Protein AF-A0A3D4HPF6-F1 (afdb_monomer)

Structure (mmCIF, N/CA/C/O backbone):
data_AF-A0A3D4HPF6-F1
#
_entry.id   AF-A0A3D4HPF6-F1
#
loop_
_atom_site.group_PDB
_atom_site.id
_atom_site.type_symbol
_atom_site.label_atom_id
_atom_site.label_alt_id
_atom_site.label_comp_id
_atom_site.label_asym_id
_atom_site.label_entity_id
_atom_site.label_seq_id
_atom_site.pdbx_PDB_ins_code
_atom_site.Cartn_x
_atom_site.Cartn_y
_atom_site.Cartn_z
_atom_site.occupancy
_atom_site.B_iso_or_equiv
_atom_site.auth_seq_id
_atom_site.auth_comp_id
_atom_site.auth_asym_id
_atom_site.auth_atom_id
_atom_site.pdbx_PDB_model_num
ATOM 1 N N . MET A 1 1 ? 40.471 -22.097 -36.883 1.00 56.25 1 MET A N 1
ATOM 2 C CA . MET A 1 1 ? 40.537 -20.762 -36.234 1.00 56.25 1 MET A CA 1
ATOM 3 C C . MET A 1 1 ? 39.334 -19.852 -36.538 1.00 56.25 1 MET A C 1
ATOM 5 O O . MET A 1 1 ? 38.874 -19.174 -35.632 1.00 56.25 1 MET A O 1
ATOM 9 N N . ARG A 1 2 ? 38.743 -19.870 -37.748 1.00 60.50 2 ARG A N 1
ATOM 10 C CA . ARG A 1 2 ? 37.632 -18.965 -38.142 1.00 60.50 2 ARG A CA 1
ATOM 11 C C . ARG A 1 2 ? 36.293 -19.165 -37.399 1.00 60.50 2 ARG A C 1
ATOM 13 O O . ARG A 1 2 ? 35.521 -18.222 -37.304 1.00 60.50 2 ARG A O 1
ATOM 20 N N . LYS A 1 3 ? 35.999 -20.371 -36.886 1.00 61.03 3 LYS A N 1
ATOM 21 C CA . LYS A 1 3 ? 34.771 -20.656 -36.107 1.00 61.03 3 LYS A CA 1
ATOM 22 C C . LYS A 1 3 ? 34.895 -20.212 -34.643 1.00 61.03 3 LYS A C 1
ATOM 24 O O . LYS A 1 3 ? 33.987 -19.572 -34.138 1.00 61.03 3 LYS A O 1
ATOM 29 N N . ALA A 1 4 ? 36.041 -20.465 -34.007 1.00 69.00 4 ALA A N 1
ATOM 30 C CA . ALA A 1 4 ? 36.314 -20.056 -32.626 1.00 69.00 4 ALA A CA 1
ATOM 31 C C . ALA A 1 4 ? 36.230 -18.531 -32.442 1.00 69.00 4 ALA A C 1
ATOM 33 O O . ALA A 1 4 ? 35.589 -18.069 -31.507 1.00 69.00 4 ALA A O 1
ATOM 34 N N . GLY A 1 5 ? 36.764 -17.754 -33.393 1.00 75.12 5 GLY A N 1
ATOM 35 C CA . GLY A 1 5 ? 36.639 -16.291 -33.372 1.00 75.12 5 GLY A CA 1
ATOM 36 C C . GLY A 1 5 ? 35.190 -15.790 -33.450 1.00 75.12 5 GLY A C 1
ATOM 37 O O . GLY A 1 5 ? 34.869 -14.776 -32.842 1.00 75.12 5 GLY A O 1
ATOM 38 N N . LYS A 1 6 ? 34.294 -16.523 -34.130 1.00 75.38 6 LYS A N 1
ATOM 39 C CA . LYS A 1 6 ? 32.862 -16.184 -34.171 1.00 75.38 6 LYS A CA 1
ATOM 40 C C . LYS A 1 6 ? 32.198 -16.394 -32.812 1.00 75.38 6 LYS A C 1
ATOM 42 O O . LYS A 1 6 ? 31.517 -15.492 -32.350 1.00 75.38 6 LYS A O 1
ATOM 47 N N . TYR A 1 7 ? 32.437 -17.535 -32.162 1.00 84.12 7 TYR A N 1
ATOM 48 C CA . TYR A 1 7 ? 31.867 -17.820 -30.839 1.00 84.12 7 TYR A CA 1
ATOM 49 C C . TYR A 1 7 ? 32.391 -16.867 -29.764 1.00 84.12 7 TYR A C 1
ATOM 51 O O . TYR A 1 7 ? 31.612 -16.389 -28.947 1.00 84.12 7 TYR A O 1
ATOM 59 N N . ILE A 1 8 ? 33.683 -16.529 -29.809 1.00 86.38 8 ILE A N 1
ATOM 60 C CA . ILE A 1 8 ? 34.278 -15.524 -28.918 1.00 86.38 8 ILE A CA 1
ATOM 61 C C . ILE A 1 8 ? 33.605 -14.165 -29.130 1.00 86.38 8 ILE A C 1
ATOM 63 O O . ILE A 1 8 ? 33.230 -13.522 -28.156 1.00 86.38 8 ILE A O 1
ATOM 67 N N . GLY A 1 9 ? 33.379 -13.761 -30.385 1.00 87.19 9 GLY A N 1
ATOM 68 C CA . GLY A 1 9 ? 32.650 -12.533 -30.706 1.00 87.19 9 GLY A CA 1
ATOM 69 C C . GLY A 1 9 ? 31.211 -12.536 -30.186 1.00 87.19 9 GLY A C 1
ATOM 70 O O . GLY A 1 9 ? 30.771 -11.544 -29.616 1.00 87.19 9 GLY A O 1
ATOM 71 N N . THR A 1 10 ? 30.492 -13.654 -30.316 1.00 85.56 10 THR A N 1
ATOM 72 C CA . THR A 1 10 ? 29.124 -13.791 -29.789 1.00 85.56 10 THR A CA 1
ATOM 73 C C . THR A 1 10 ? 29.086 -13.716 -28.262 1.00 85.56 10 THR A C 1
ATOM 75 O O . THR A 1 10 ? 28.212 -13.053 -27.713 1.00 85.56 10 THR A O 1
ATOM 78 N N . ILE A 1 11 ? 30.044 -14.341 -27.572 1.00 88.19 11 ILE A N 1
ATOM 79 C CA . ILE A 1 11 ? 30.143 -14.303 -26.105 1.00 88.19 11 ILE A CA 1
ATOM 80 C C . ILE A 1 11 ? 30.484 -12.890 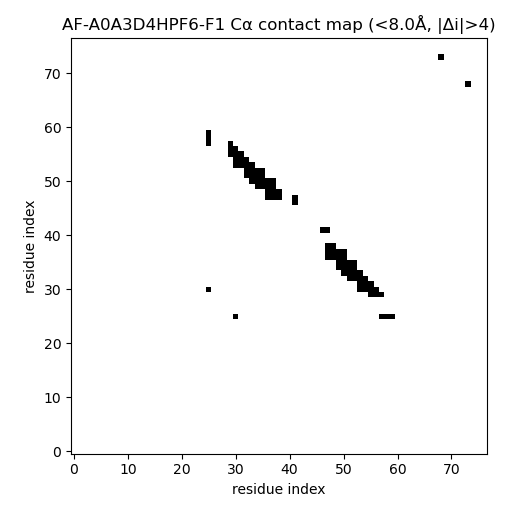-25.618 1.00 88.19 11 ILE A C 1
ATOM 82 O O . ILE A 1 11 ? 29.852 -12.397 -24.689 1.00 88.19 11 ILE A O 1
ATOM 86 N N . LEU A 1 12 ? 31.428 -12.208 -26.276 1.00 87.44 12 LEU A N 1
ATOM 87 C CA . LEU A 1 12 ? 31.761 -10.812 -25.978 1.00 87.44 12 LEU A CA 1
ATOM 88 C C . LEU A 1 12 ? 30.569 -9.880 -26.207 1.00 87.44 12 LEU A C 1
ATOM 90 O O . LEU A 1 12 ? 30.312 -9.005 -25.387 1.00 87.44 12 LEU A O 1
ATOM 94 N N . PHE A 1 13 ? 29.818 -10.089 -27.288 1.00 86.38 13 PHE A N 1
ATOM 95 C CA . PHE A 1 13 ? 28.618 -9.312 -27.576 1.00 86.38 13 PHE A CA 1
ATOM 96 C C . PHE A 1 13 ? 27.520 -9.541 -26.528 1.00 86.38 13 PHE A C 1
ATOM 98 O O . PHE A 1 13 ? 26.908 -8.581 -26.072 1.00 86.38 13 PHE A O 1
ATOM 105 N N . ALA A 1 14 ? 27.310 -10.787 -26.094 1.00 84.31 14 ALA A N 1
ATOM 106 C CA . ALA A 1 14 ? 26.349 -11.113 -25.040 1.00 84.31 14 ALA A CA 1
ATOM 107 C C . ALA A 1 14 ? 26.750 -10.516 -23.678 1.00 84.31 14 ALA A C 1
ATOM 109 O O . ALA A 1 14 ? 25.903 -9.964 -22.979 1.00 84.31 14 ALA A O 1
ATOM 110 N N . LEU A 1 15 ? 28.041 -10.563 -23.328 1.00 82.06 15 LEU A N 1
ATOM 111 C CA . LEU A 1 15 ? 28.571 -9.932 -22.114 1.00 82.06 15 LEU A CA 1
ATOM 112 C C . LEU A 1 15 ? 28.405 -8.409 -22.145 1.00 82.06 15 LEU A C 1
ATOM 114 O O . LEU A 1 15 ? 27.966 -7.831 -21.157 1.00 82.06 15 LEU A O 1
ATOM 118 N N . LEU A 1 16 ? 28.693 -7.763 -23.280 1.00 81.06 16 LEU A N 1
ATOM 119 C CA . LEU A 1 16 ? 28.500 -6.319 -23.449 1.00 81.06 16 LEU A CA 1
ATOM 120 C C . LEU A 1 16 ? 27.020 -5.922 -23.408 1.00 81.06 16 LEU A C 1
ATOM 122 O O . LEU A 1 16 ? 26.684 -4.911 -22.798 1.00 81.06 16 LEU A O 1
ATOM 126 N N . ALA A 1 17 ? 26.130 -6.723 -24.000 1.00 77.88 17 ALA A N 1
ATOM 127 C CA . ALA A 1 17 ? 24.688 -6.494 -23.939 1.00 77.88 17 ALA A CA 1
ATOM 128 C C . ALA A 1 17 ? 24.150 -6.561 -22.498 1.00 77.88 17 ALA A C 1
ATOM 130 O O . ALA A 1 17 ? 23.288 -5.764 -22.136 1.00 77.88 17 ALA A O 1
ATOM 131 N N . GLY A 1 18 ? 24.705 -7.445 -21.660 1.00 68.25 18 GLY A N 1
ATOM 132 C CA . GLY A 1 18 ? 24.376 -7.550 -20.234 1.00 68.25 18 GLY A CA 1
ATOM 133 C C . GLY A 1 18 ? 24.667 -6.279 -19.427 1.00 68.25 18 GLY A C 1
ATOM 134 O O . GLY A 1 18 ? 23.928 -5.963 -18.502 1.00 68.25 18 GLY A O 1
ATOM 135 N N . ILE A 1 19 ? 25.693 -5.508 -19.807 1.00 68.50 19 ILE A N 1
ATOM 136 C CA . ILE A 1 19 ? 26.089 -4.267 -19.111 1.00 68.50 19 ILE A CA 1
ATOM 137 C C . ILE A 1 19 ? 25.077 -3.134 -19.362 1.00 68.50 19 ILE A C 1
ATOM 139 O O . ILE A 1 19 ? 24.918 -2.249 -18.525 1.00 68.50 19 ILE A O 1
ATOM 143 N N . PHE A 1 20 ? 24.351 -3.169 -20.485 1.00 62.88 20 PHE A N 1
ATOM 144 C CA . PHE A 1 20 ? 23.302 -2.189 -20.791 1.00 62.88 20 PHE A CA 1
ATOM 145 C C . PHE A 1 20 ? 21.975 -2.460 -20.072 1.00 62.88 20 PHE A C 1
ATOM 147 O O . PHE A 1 20 ? 21.112 -1.581 -20.060 1.00 62.88 20 PHE A O 1
ATOM 154 N N . PHE A 1 21 ? 21.817 -3.613 -19.414 1.00 63.59 21 PHE A N 1
ATOM 155 C CA . PHE A 1 21 ? 20.729 -3.841 -18.461 1.00 63.59 21 PHE A CA 1
ATOM 156 C C . PHE A 1 21 ? 21.062 -3.165 -17.128 1.00 63.59 21 PHE A C 1
ATOM 158 O O . PHE A 1 21 ? 21.239 -3.797 -16.091 1.00 63.59 21 PHE A O 1
ATOM 165 N N . THR A 1 22 ? 21.182 -1.840 -17.167 1.00 61.25 22 THR A N 1
ATOM 166 C CA . THR A 1 22 ? 21.293 -1.019 -15.965 1.00 61.25 22 THR A CA 1
ATOM 167 C C . THR A 1 22 ? 19.898 -0.952 -15.351 1.00 61.25 22 THR A C 1
ATOM 169 O O . THR A 1 22 ? 18.974 -0.386 -15.936 1.00 61.25 22 THR A O 1
ATOM 172 N N . THR A 1 23 ? 19.721 -1.516 -14.160 1.00 62.34 23 THR A N 1
ATOM 173 C CA . THR A 1 23 ? 18.544 -1.243 -13.334 1.00 62.34 23 THR A CA 1
ATOM 174 C C . THR A 1 23 ? 18.627 0.221 -12.920 1.00 62.34 23 THR A C 1
ATOM 176 O O . THR A 1 23 ? 19.448 0.592 -12.079 1.00 62.34 23 THR A O 1
ATOM 179 N N . LYS A 1 24 ? 17.866 1.097 -13.579 1.00 61.88 24 LYS A N 1
ATOM 180 C CA . LYS A 1 24 ? 17.737 2.476 -13.106 1.00 61.88 24 LYS A CA 1
ATOM 181 C C . LYS A 1 24 ? 16.967 2.435 -11.786 1.00 61.88 24 LYS A C 1
ATOM 183 O O . LYS A 1 24 ? 15.966 1.722 -11.729 1.00 61.88 24 LYS A O 1
ATOM 188 N N . PRO A 1 25 ? 17.402 3.163 -10.744 1.00 57.34 25 PRO A N 1
ATOM 189 C CA . PRO A 1 25 ? 16.575 3.321 -9.562 1.00 57.34 25 PRO A CA 1
ATOM 190 C C . PRO A 1 25 ? 15.248 3.936 -10.005 1.00 57.34 25 PRO A C 1
ATOM 192 O O . PRO A 1 25 ? 15.235 4.931 -10.738 1.00 57.34 25 PRO A O 1
ATOM 195 N N . VAL A 1 26 ? 14.151 3.300 -9.598 1.00 57.22 26 VAL A N 1
ATOM 196 C CA . VAL A 1 26 ? 12.805 3.865 -9.683 1.00 57.22 26 VAL A CA 1
ATOM 197 C C . VAL A 1 26 ? 12.867 5.259 -9.069 1.00 57.22 26 VAL A C 1
ATOM 199 O O . VAL A 1 26 ? 13.209 5.427 -7.899 1.00 57.22 26 VAL A O 1
ATOM 202 N N . GLN A 1 27 ? 12.626 6.280 -9.888 1.00 59.12 27 GLN A N 1
ATOM 203 C CA . GLN A 1 27 ? 12.406 7.625 -9.374 1.00 59.12 27 GLN A CA 1
ATOM 204 C C . GLN A 1 27 ? 11.063 7.568 -8.643 1.00 59.12 27 GLN A C 1
ATOM 206 O O . GLN A 1 27 ? 10.115 7.018 -9.190 1.00 59.12 27 GLN A O 1
ATOM 211 N N . ALA A 1 28 ? 10.948 8.142 -7.445 1.00 54.03 28 ALA A N 1
ATOM 212 C CA . ALA A 1 28 ? 9.723 8.088 -6.631 1.00 54.03 28 ALA A CA 1
ATOM 213 C C . ALA A 1 28 ? 8.439 8.567 -7.356 1.00 54.03 28 ALA A C 1
ATOM 215 O O . ALA A 1 28 ? 7.340 8.322 -6.883 1.00 54.03 28 ALA A O 1
ATOM 216 N N . ALA A 1 29 ? 8.569 9.223 -8.514 1.00 59.78 29 ALA A N 1
ATOM 217 C CA . ALA A 1 29 ? 7.473 9.621 -9.394 1.00 59.78 29 ALA A CA 1
ATOM 218 C C . ALA A 1 29 ? 6.976 8.526 -10.369 1.00 59.78 29 ALA A C 1
ATOM 220 O O . ALA A 1 29 ? 6.083 8.811 -11.163 1.00 59.78 29 ALA A O 1
ATOM 221 N N . SER A 1 30 ? 7.545 7.315 -10.365 1.00 68.81 30 SER A N 1
ATOM 222 C CA . SER A 1 30 ? 7.126 6.209 -11.248 1.00 68.81 30 SER A CA 1
ATOM 223 C C . SER A 1 30 ? 6.360 5.092 -10.532 1.00 68.81 30 SER A C 1
ATOM 225 O O . SER A 1 30 ? 6.033 4.073 -11.145 1.00 68.81 30 SER A O 1
ATOM 227 N N . ALA A 1 31 ? 6.074 5.267 -9.241 1.00 79.69 31 ALA A N 1
ATOM 228 C CA . ALA A 1 31 ? 5.193 4.393 -8.483 1.00 79.69 31 ALA A CA 1
ATOM 229 C C . ALA A 1 31 ? 4.031 5.209 -7.907 1.00 79.69 31 ALA A C 1
ATOM 231 O O . ALA A 1 31 ? 4.235 6.235 -7.261 1.00 79.69 31 ALA A O 1
ATOM 232 N N . GLU A 1 32 ? 2.815 4.748 -8.153 1.00 88.00 32 GLU A N 1
ATOM 233 C CA . GLU A 1 32 ? 1.596 5.258 -7.541 1.00 88.00 32 GLU A CA 1
ATOM 234 C C . GLU A 1 32 ? 1.248 4.372 -6.345 1.00 88.00 32 GLU A C 1
ATOM 236 O O . GLU A 1 32 ? 1.218 3.144 -6.466 1.00 88.00 32 GLU A O 1
ATOM 241 N N . ILE A 1 33 ? 1.015 4.997 -5.191 1.00 88.00 33 ILE A N 1
ATOM 242 C CA . ILE A 1 33 ? 0.611 4.315 -3.962 1.00 88.00 33 ILE A CA 1
ATOM 243 C C . ILE A 1 33 ? -0.826 4.719 -3.656 1.00 88.00 33 ILE A C 1
ATOM 245 O O . ILE A 1 33 ? -1.120 5.898 -3.467 1.00 88.00 33 ILE A O 1
ATOM 249 N N . GLU A 1 34 ? -1.701 3.726 -3.574 1.00 92.44 34 GLU A N 1
ATOM 250 C CA . GLU A 1 34 ? -3.102 3.875 -3.199 1.00 92.44 34 GLU A CA 1
ATOM 251 C C . GLU A 1 34 ? -3.359 3.094 -1.906 1.00 92.44 34 GLU A C 1
ATOM 253 O O . GLU A 1 34 ? -2.923 1.951 -1.762 1.00 92.44 34 GLU A O 1
ATOM 258 N N . ILE A 1 35 ? -4.080 3.709 -0.967 1.00 92.69 35 ILE A N 1
ATOM 259 C CA . ILE A 1 35 ? -4.605 3.041 0.226 1.00 92.69 35 ILE A CA 1
ATOM 260 C C . ILE A 1 35 ? -6.121 2.993 0.075 1.00 92.69 35 ILE A C 1
ATOM 262 O O . ILE A 1 35 ? -6.760 4.040 -0.035 1.00 92.69 35 ILE A O 1
ATOM 266 N N . ALA A 1 36 ? -6.689 1.791 0.052 1.00 94.19 36 ALA A N 1
ATOM 267 C CA . ALA A 1 36 ? -8.116 1.587 -0.173 1.00 94.19 36 ALA A CA 1
ATOM 268 C C . ALA A 1 36 ? -8.678 0.505 0.750 1.00 94.19 36 ALA A C 1
ATOM 270 O O . ALA A 1 36 ? -8.001 -0.480 1.033 1.00 94.19 36 ALA A O 1
ATOM 271 N N . ALA A 1 37 ? -9.928 0.673 1.174 1.00 94.00 37 ALA A N 1
ATOM 272 C CA . ALA A 1 37 ? -10.685 -0.356 1.875 1.00 94.00 37 ALA A CA 1
ATOM 273 C C . ALA A 1 37 ? -11.557 -1.159 0.894 1.00 94.00 37 ALA A C 1
ATOM 275 O O . ALA A 1 37 ? -11.972 -0.638 -0.147 1.00 94.00 37 ALA A O 1
ATOM 276 N N . ASP A 1 38 ? -11.842 -2.421 1.214 1.00 95.81 38 ASP A N 1
ATOM 277 C CA . ASP A 1 38 ? -12.764 -3.270 0.446 1.00 95.81 38 ASP A CA 1
ATOM 278 C C . ASP A 1 38 ? -14.223 -2.792 0.517 1.00 95.81 38 ASP A C 1
ATOM 280 O O . ASP A 1 38 ? -14.994 -2.990 -0.427 1.00 95.81 38 ASP A O 1
ATOM 284 N N . THR A 1 39 ? -14.582 -2.108 1.603 1.00 95.06 39 THR A N 1
ATOM 285 C CA . THR A 1 39 ? -15.887 -1.481 1.815 1.00 95.06 39 THR A CA 1
ATOM 286 C C . THR A 1 39 ? -15.763 0.006 2.155 1.00 95.06 39 THR A C 1
ATOM 288 O O . THR A 1 39 ? -14.738 0.487 2.629 1.00 95.06 39 THR A O 1
ATOM 291 N N . LYS A 1 40 ? -16.833 0.760 1.884 1.00 93.56 40 LYS A N 1
ATOM 292 C CA . LYS A 1 40 ? -16.937 2.195 2.203 1.00 93.56 40 LYS A CA 1
ATOM 293 C C . LYS A 1 40 ? -17.600 2.464 3.549 1.00 93.56 40 LYS A C 1
ATOM 295 O O . LYS A 1 40 ? -17.478 3.565 4.072 1.00 93.56 40 LYS A O 1
ATOM 300 N N . GLU A 1 41 ? -18.336 1.486 4.058 1.00 94.75 41 GLU A N 1
ATOM 301 C CA . GLU A 1 41 ? -19.105 1.579 5.291 1.00 94.75 41 GLU A CA 1
ATOM 302 C C . GLU A 1 41 ? -18.887 0.296 6.087 1.00 94.75 41 GLU A C 1
ATOM 304 O O . GLU A 1 41 ? -18.851 -0.799 5.519 1.00 94.75 41 GLU A O 1
ATOM 309 N N . VAL A 1 42 ? -18.728 0.458 7.395 1.00 94.00 42 VAL A N 1
ATOM 310 C CA . VAL A 1 42 ? -18.531 -0.618 8.366 1.00 94.00 42 VAL A CA 1
ATOM 311 C C . VAL A 1 42 ? -19.339 -0.295 9.612 1.00 94.00 42 VAL A C 1
ATOM 313 O O . VAL A 1 42 ? -19.543 0.877 9.947 1.00 94.00 42 VAL A O 1
ATOM 316 N N . THR A 1 43 ? -19.807 -1.328 10.296 1.00 95.69 43 THR A N 1
ATOM 317 C CA . THR A 1 43 ? -20.438 -1.210 11.609 1.00 95.69 43 THR A CA 1
ATOM 318 C C . THR A 1 43 ? -19.420 -1.558 12.690 1.00 95.69 43 THR A C 1
ATOM 320 O O . THR A 1 43 ? -18.442 -2.258 12.447 1.00 95.69 43 THR A O 1
ATOM 323 N N . VAL A 1 44 ? -19.633 -1.065 13.910 1.00 95.56 44 VAL A N 1
ATOM 324 C CA . VAL A 1 44 ? -18.785 -1.422 15.054 1.00 95.56 44 VAL A CA 1
ATOM 325 C C . VAL A 1 44 ? -18.764 -2.941 15.236 1.00 95.56 44 VAL A C 1
ATOM 327 O O . VAL A 1 44 ? -19.816 -3.558 15.409 1.00 95.56 44 VAL A O 1
ATOM 330 N N . GLY A 1 45 ? -17.558 -3.509 15.246 1.00 95.12 45 GLY A N 1
ATOM 331 C CA . GLY A 1 45 ? -17.321 -4.946 15.367 1.00 95.12 45 GLY A CA 1
ATOM 332 C C . GLY A 1 45 ? -17.221 -5.694 14.036 1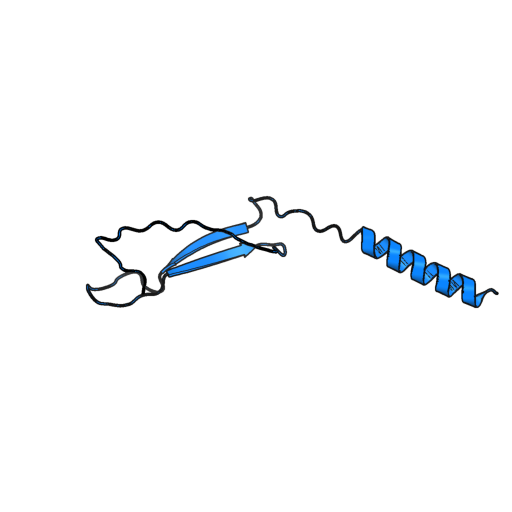.00 95.12 45 GLY A C 1
ATOM 333 O O . GLY A 1 45 ? -16.979 -6.897 14.069 1.00 95.12 45 GLY A O 1
ATOM 334 N N . ASP A 1 46 ? -17.400 -5.018 12.898 1.00 95.81 46 ASP A N 1
ATOM 335 C CA . ASP A 1 46 ? -17.130 -5.606 11.586 1.00 95.81 46 ASP A CA 1
ATOM 336 C C . ASP A 1 46 ? -15.622 -5.626 11.305 1.00 95.81 46 ASP A C 1
ATOM 338 O O . ASP A 1 46 ? -14.924 -4.631 11.517 1.00 95.81 46 ASP A O 1
ATOM 342 N N . ASP A 1 47 ? -15.151 -6.734 10.736 1.00 95.75 47 ASP A N 1
ATOM 343 C CA . ASP A 1 47 ? -13.826 -6.811 10.129 1.00 95.75 47 ASP A CA 1
ATOM 344 C C . ASP A 1 47 ? -13.892 -6.288 8.688 1.00 95.75 47 ASP A C 1
ATOM 346 O O . ASP A 1 47 ? -14.826 -6.590 7.937 1.00 95.75 47 ASP A O 1
ATOM 350 N N . PHE A 1 48 ? -12.874 -5.538 8.277 1.00 95.56 48 PHE A N 1
ATOM 351 C CA . PHE A 1 48 ? -12.724 -5.051 6.907 1.00 95.56 48 PHE A CA 1
ATOM 352 C C . PHE A 1 48 ? -11.253 -5.050 6.497 1.00 95.56 48 PHE A C 1
ATOM 354 O O . PHE A 1 48 ? -10.352 -5.076 7.340 1.00 95.56 48 PHE A O 1
ATOM 361 N N . PHE A 1 49 ? -10.993 -5.018 5.192 1.00 96.00 49 PHE A N 1
ATOM 362 C CA . PHE A 1 49 ? -9.634 -5.100 4.665 1.00 96.00 49 PHE A CA 1
ATOM 363 C C . PHE A 1 49 ? -9.170 -3.756 4.122 1.00 96.00 49 PHE A C 1
ATOM 365 O O . PHE A 1 49 ? -9.834 -3.149 3.284 1.00 96.00 49 PHE A O 1
ATOM 372 N N . VAL A 1 50 ? -7.975 -3.335 4.537 1.00 93.94 50 VAL A N 1
ATOM 373 C CA . VAL A 1 50 ? -7.260 -2.200 3.948 1.00 93.94 50 VAL A CA 1
ATOM 374 C C . VAL A 1 50 ? -6.104 -2.721 3.105 1.00 93.94 50 VAL A C 1
ATOM 376 O O . VAL A 1 50 ? -5.258 -3.482 3.573 1.00 93.94 50 VAL A O 1
ATOM 379 N N . TYR A 1 51 ? -6.047 -2.285 1.854 1.00 94.31 51 TYR A N 1
ATOM 380 C CA . TYR A 1 51 ? -4.999 -2.634 0.909 1.00 94.31 51 TYR A CA 1
ATOM 381 C C . TYR A 1 51 ? -4.097 -1.434 0.655 1.00 94.31 51 TYR A C 1
ATOM 383 O O . TYR A 1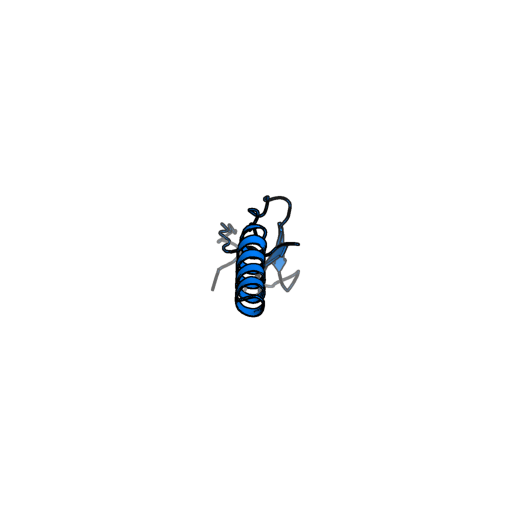 51 ? -4.572 -0.349 0.321 1.00 94.31 51 TYR A O 1
ATOM 391 N N . ILE A 1 52 ? -2.787 -1.662 0.727 1.00 92.12 52 ILE A N 1
ATOM 392 C CA . ILE A 1 52 ? -1.785 -0.769 0.145 1.00 92.12 52 ILE A CA 1
ATOM 393 C C . ILE A 1 52 ? -1.468 -1.316 -1.245 1.00 92.12 52 ILE A C 1
ATOM 395 O O . ILE A 1 52 ? -0.850 -2.375 -1.383 1.00 92.12 52 ILE A O 1
ATOM 399 N N . ARG A 1 53 ? -1.919 -0.619 -2.287 1.00 91.75 53 ARG A 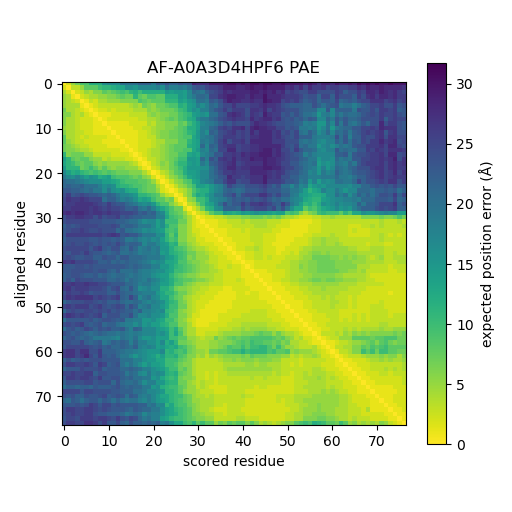N 1
ATOM 400 C CA . ARG A 1 53 ? -1.649 -0.974 -3.680 1.00 91.75 53 ARG A CA 1
ATOM 401 C C . ARG A 1 53 ? -0.530 -0.091 -4.216 1.00 91.75 53 ARG A C 1
ATOM 403 O O . ARG A 1 53 ? -0.638 1.129 -4.205 1.00 91.75 53 ARG A O 1
ATOM 410 N N . ILE A 1 54 ? 0.523 -0.727 -4.722 1.00 89.44 54 ILE A N 1
ATOM 411 C CA . ILE A 1 54 ? 1.657 -0.058 -5.364 1.00 89.44 54 ILE A CA 1
ATOM 412 C C . ILE A 1 54 ? 1.641 -0.432 -6.843 1.00 89.44 54 ILE A C 1
ATOM 414 O O . ILE A 1 54 ? 1.807 -1.601 -7.195 1.00 89.44 54 ILE A O 1
ATOM 418 N N . THR A 1 55 ? 1.437 0.558 -7.706 1.00 89.06 55 THR A N 1
ATOM 419 C CA . THR A 1 55 ? 1.466 0.390 -9.163 1.00 89.06 55 THR A CA 1
ATOM 420 C C . THR A 1 55 ? 2.704 1.080 -9.704 1.00 89.06 55 THR A C 1
ATOM 422 O O . THR A 1 55 ? 2.916 2.252 -9.422 1.00 89.06 55 THR A O 1
ATOM 425 N N . SER A 1 56 ? 3.524 0.387 -10.493 1.00 86.62 56 SER A N 1
ATOM 426 C CA . SER A 1 56 ? 4.693 0.994 -11.131 1.00 86.62 56 SER A CA 1
ATOM 427 C C . SER A 1 56 ? 4.839 0.529 -12.574 1.00 86.62 56 SER A C 1
ATOM 429 O O . SER A 1 56 ? 4.508 -0.607 -12.914 1.00 86.62 56 SER A O 1
ATOM 431 N N . ASP A 1 57 ? 5.339 1.421 -13.427 1.00 84.31 57 ASP A N 1
ATOM 432 C CA . ASP A 1 57 ? 5.694 1.139 -14.823 1.00 84.31 57 ASP A CA 1
ATOM 433 C C . ASP A 1 57 ? 7.030 0.384 -14.966 1.00 84.31 57 ASP A C 1
ATOM 435 O O . ASP A 1 57 ? 7.434 -0.002 -16.066 1.00 84.31 57 ASP A O 1
ATOM 439 N N . THR A 1 58 ? 7.721 0.165 -13.848 1.00 80.38 58 THR A N 1
ATOM 440 C CA . THR A 1 58 ? 9.052 -0.427 -13.768 1.00 80.38 58 THR A CA 1
ATOM 441 C C . THR A 1 58 ? 9.130 -1.399 -12.588 1.00 80.38 58 THR A C 1
ATOM 443 O O . THR A 1 58 ? 8.386 -1.309 -11.615 1.00 80.38 58 THR A O 1
ATOM 446 N N . MET A 1 59 ? 1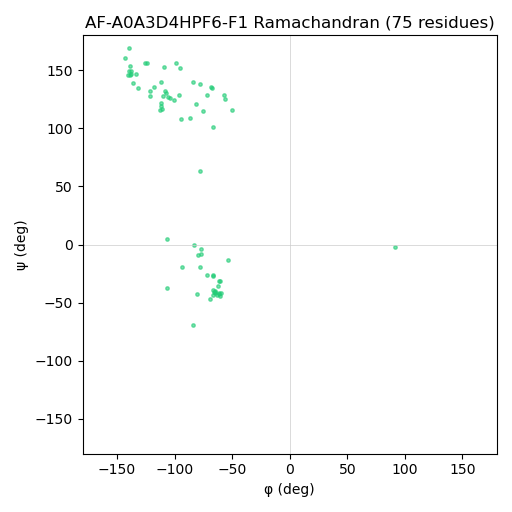0.015 -2.393 -12.684 1.00 79.56 59 MET A N 1
ATOM 447 C CA . MET A 1 59 ? 10.217 -3.363 -11.605 1.00 79.56 59 MET A CA 1
ATOM 448 C C . MET A 1 59 ? 10.951 -2.691 -10.438 1.00 79.56 59 MET A C 1
ATOM 450 O O . MET A 1 59 ? 12.012 -2.099 -10.642 1.00 79.56 59 MET A O 1
ATOM 454 N N . PHE A 1 60 ? 10.414 -2.819 -9.226 1.00 77.94 60 PHE A N 1
ATOM 455 C CA . PHE A 1 60 ? 11.076 -2.401 -7.991 1.00 77.94 60 PHE A CA 1
ATOM 456 C C . PHE A 1 60 ? 11.511 -3.622 -7.172 1.00 77.94 60 PHE A C 1
ATOM 458 O O . PHE A 1 60 ? 10.951 -4.707 -7.319 1.00 77.94 60 PHE A O 1
ATOM 465 N N . GLY A 1 61 ? 12.564 -3.444 -6.369 1.00 76.75 61 GLY A N 1
ATOM 466 C CA . GLY A 1 61 ? 13.130 -4.499 -5.525 1.00 76.75 61 GLY A CA 1
ATOM 467 C C . GLY A 1 61 ? 12.383 -4.621 -4.203 1.00 76.75 61 GLY A C 1
ATOM 468 O O . GLY A 1 61 ? 11.647 -5.578 -4.002 1.00 76.75 61 GLY A O 1
ATOM 469 N N . ASP A 1 62 ? 12.534 -3.608 -3.350 1.00 82.25 62 ASP A N 1
ATOM 470 C CA . ASP A 1 62 ? 11.955 -3.568 -2.006 1.00 82.25 62 ASP A CA 1
ATOM 471 C C . ASP A 1 62 ? 11.079 -2.320 -1.830 1.00 82.25 62 ASP A C 1
ATOM 473 O O . ASP A 1 62 ? 11.274 -1.311 -2.517 1.00 82.25 62 ASP A O 1
ATOM 477 N N . PHE A 1 63 ? 10.128 -2.377 -0.894 1.00 83.19 63 PHE A N 1
ATOM 478 C CA . PHE A 1 63 ? 9.357 -1.216 -0.451 1.00 83.19 63 PHE A CA 1
ATOM 479 C C . PHE A 1 63 ? 9.296 -1.170 1.080 1.00 83.19 63 PHE A C 1
ATOM 481 O O .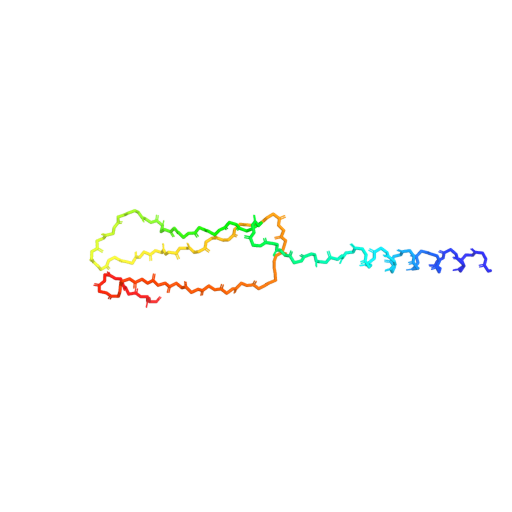 PHE A 1 63 ? 9.242 -2.207 1.738 1.00 83.19 63 PHE A O 1
ATOM 488 N N . GLU A 1 64 ? 9.273 0.039 1.636 1.00 87.38 64 GLU A N 1
ATOM 489 C CA . GLU A 1 64 ? 9.051 0.296 3.059 1.00 87.38 64 GLU A CA 1
ATOM 490 C C . GLU A 1 64 ? 7.988 1.389 3.187 1.00 87.38 64 GLU A C 1
ATOM 492 O O . GLU A 1 64 ? 8.019 2.385 2.460 1.00 87.38 64 GLU A O 1
ATOM 497 N N . ALA A 1 65 ? 7.026 1.193 4.088 1.00 84.25 65 ALA A N 1
ATOM 498 C CA . ALA A 1 65 ? 5.939 2.131 4.325 1.00 84.25 65 ALA A CA 1
ATOM 499 C C . ALA A 1 65 ? 5.638 2.230 5.823 1.00 84.25 65 ALA A C 1
ATOM 501 O O . ALA A 1 65 ? 5.723 1.242 6.548 1.00 84.25 65 ALA A O 1
ATOM 502 N N . ASN A 1 66 ? 5.244 3.424 6.264 1.00 89.94 66 ASN A N 1
ATOM 503 C CA . ASN A 1 66 ? 4.720 3.661 7.604 1.00 89.94 66 ASN A CA 1
ATOM 504 C C . ASN A 1 66 ? 3.233 4.002 7.478 1.00 89.94 66 ASN A C 1
ATOM 506 O O . ASN A 1 66 ? 2.888 5.005 6.853 1.00 89.94 66 ASN A O 1
ATOM 510 N N . LEU A 1 67 ? 2.368 3.158 8.042 1.00 89.88 67 LEU A N 1
ATOM 511 C CA . LEU A 1 67 ? 0.923 3.374 8.083 1.00 89.88 67 LEU A CA 1
ATOM 512 C C . LEU A 1 67 ? 0.521 3.828 9.485 1.00 89.88 67 LEU A C 1
ATOM 514 O O . LEU A 1 67 ? 0.821 3.156 10.467 1.00 89.88 67 LEU A O 1
ATOM 518 N N . THR A 1 68 ? -0.174 4.957 9.564 1.00 93.00 68 THR A N 1
ATOM 519 C CA . THR A 1 68 ? -0.778 5.459 10.801 1.00 93.00 68 THR A CA 1
ATOM 520 C C . THR A 1 68 ? -2.289 5.387 10.691 1.00 93.00 68 THR A C 1
ATOM 522 O O . THR A 1 68 ? -2.842 5.734 9.646 1.00 93.00 68 THR A O 1
ATOM 525 N N . TYR A 1 69 ? -2.947 4.995 11.774 1.00 93.00 69 TYR A N 1
ATOM 526 C CA . TYR A 1 69 ? -4.399 4.978 11.890 1.00 93.00 69 TYR A CA 1
ATOM 527 C C . TYR A 1 69 ? -4.829 5.452 13.281 1.00 93.00 69 TYR A C 1
ATOM 529 O O . TYR A 1 69 ? -3.986 5.625 14.160 1.00 93.00 69 TYR A O 1
ATOM 537 N N . ASP A 1 70 ? -6.127 5.701 13.439 1.00 95.19 70 ASP A N 1
ATOM 538 C CA . ASP A 1 70 ? -6.747 6.058 14.715 1.00 95.19 70 ASP A CA 1
ATOM 539 C C . ASP A 1 70 ? -7.127 4.778 15.475 1.00 95.19 70 ASP A C 1
ATOM 541 O O . ASP A 1 70 ? -8.031 4.048 15.060 1.00 95.19 70 ASP A O 1
ATOM 545 N N . ASP A 1 71 ? -6.397 4.487 16.549 1.00 94.75 71 ASP A N 1
ATOM 546 C CA . ASP A 1 71 ? -6.546 3.277 17.361 1.00 94.75 71 ASP A CA 1
ATOM 547 C C . ASP A 1 71 ? -7.753 3.322 18.312 1.00 94.75 71 ASP A C 1
ATOM 549 O O . ASP A 1 71 ? -8.118 2.295 18.885 1.00 94.75 71 ASP A O 1
ATOM 553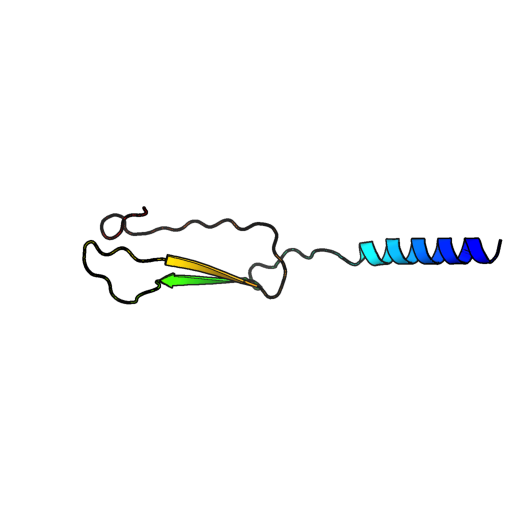 N N . GLU A 1 72 ? -8.431 4.469 18.438 1.00 96.06 72 GLU A N 1
ATOM 554 C CA . GLU A 1 72 ? -9.731 4.550 19.115 1.00 96.06 72 GLU A CA 1
ATOM 555 C C . GLU A 1 72 ? -10.879 4.050 18.221 1.00 96.06 72 GLU A C 1
ATOM 557 O O . GLU A 1 72 ? -11.957 3.716 18.722 1.00 96.06 72 GLU A O 1
ATOM 562 N N . LEU A 1 73 ? -10.665 4.003 16.899 1.00 94.44 73 LEU A N 1
ATOM 563 C CA . LEU A 1 73 ? -11.689 3.651 15.913 1.00 94.44 73 LEU A CA 1
ATOM 564 C C . LEU A 1 73 ? -11.506 2.259 15.310 1.00 94.44 73 LEU A C 1
ATOM 566 O O . LEU A 1 73 ? -12.505 1.597 15.024 1.00 94.44 73 LEU A O 1
ATOM 570 N N . ILE A 1 74 ? -10.263 1.838 15.063 1.00 94.06 74 ILE A N 1
ATOM 571 C CA . ILE A 1 74 ? -9.960 0.574 14.382 1.00 94.06 74 ILE A CA 1
ATOM 572 C C . ILE A 1 74 ? -8.801 -0.155 15.065 1.00 94.06 74 ILE A C 1
ATOM 574 O O . ILE A 1 74 ? -7.890 0.472 15.597 1.00 94.06 74 ILE A O 1
ATOM 578 N N . GLU A 1 75 ? -8.815 -1.485 15.005 1.00 94.50 75 GLU A N 1
ATOM 579 C CA . GLU A 1 75 ? -7.768 -2.352 15.550 1.00 94.50 75 GLU A CA 1
ATOM 580 C C . GLU A 1 75 ? -7.181 -3.216 14.429 1.00 94.50 75 GLU A C 1
ATOM 582 O O . GLU A 1 75 ? -7.912 -3.822 13.645 1.00 94.50 75 GLU A O 1
ATOM 587 N N . TYR A 1 76 ? -5.850 -3.276 14.344 1.00 92.25 76 TYR A N 1
ATOM 588 C CA . TYR A 1 76 ? -5.170 -4.188 13.427 1.00 92.25 76 TYR A CA 1
ATOM 589 C C . TYR A 1 76 ? -5.094 -5.591 14.039 1.00 92.25 76 TYR A C 1
ATOM 591 O O . TYR A 1 76 ? -4.484 -5.764 15.098 1.00 92.25 76 TYR A O 1
ATOM 599 N N . THR A 1 77 ? -5.671 -6.580 13.354 1.00 88.69 77 THR A N 1
ATOM 600 C CA . THR A 1 77 ? -5.737 -7.988 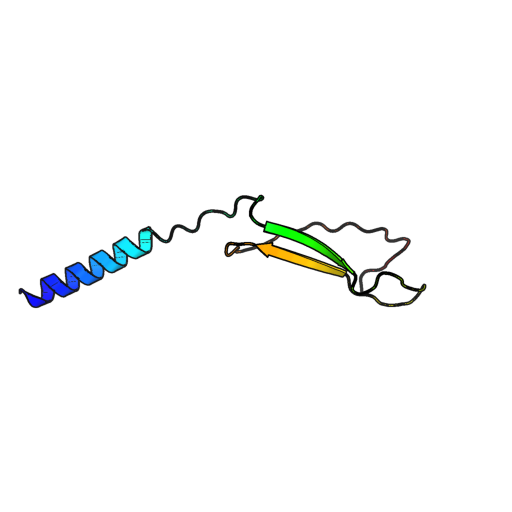13.781 1.00 88.69 77 THR A CA 1
ATOM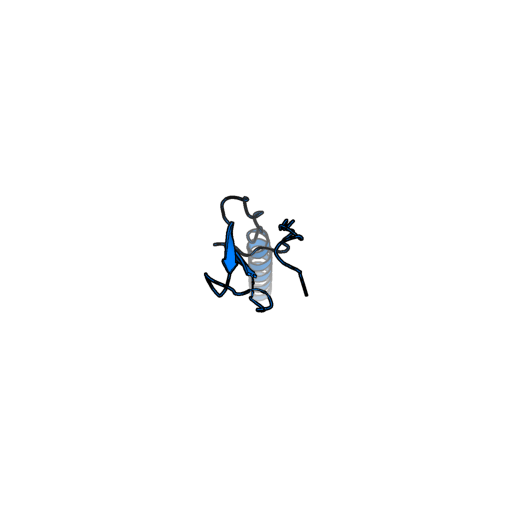 601 C C . THR A 1 77 ? -5.034 -8.947 12.827 1.00 88.69 77 THR A C 1
ATOM 603 O O . THR A 1 77 ? -4.898 -8.632 11.621 1.00 88.69 77 THR A O 1
#

Foldseek 3Di:
DVVVVVVVVVVVVVVVVVVVPDPDPPDPVFKDWDWDKPDPDDDPPDDTDIDTDIDGPHDDDDDDDDDDDDPVRDDDD

Secondary structure (DSSP, 8-state):
-HHHHHHHHHHHHHHHHHHT-------GGGEEEEEEES-S---TT----EEEEEEESS--S---------TTT----

Mean predicted aligned error: 12.36 Å

Solvent-accessible surface area (backbone atoms only — not comparable to full-atom values): 5420 Å² total; per-residue (Å²): 113,79,64,60,56,50,54,52,48,52,51,53,51,52,55,55,54,55,65,72,69,65,82,71,79,82,54,81,87,53,50,50,78,45,80,47,57,80,60,95,75,82,56,96,90,61,88,82,52,75,44,82,46,78,48,55,92,61,90,77,90,83,86,87,86,87,87,85,81,62,73,93,79,51,80,96,127

Nearest PDB structures (foldseek):
  7cmg-assembly1_B  TM=4.800E-01  e=7.553E+00  Porphyromonas gingivalis ATCC 33277

Sequence (77 aa):
MRKAGKYIGTILFALLAGIFFTTKPVQAASAEIEIAADTKEVTVGDDFFVYIRITSDTMFGDFEANLTYDDELIEYT

Radius of gyration: 24.41 Å; Cα contacts (8 Å, |Δi|>4): 43; chains: 1; bounding box: 61×30×57 Å

pLDDT: mean 83.03, std 12.65, range [54.03, 96.06]